Protein AF-A0A1J4N1D7-F1 (afdb_monomer_lite)

Structure (mmCIF, N/CA/C/O backbone):
data_AF-A0A1J4N1D7-F1
#
_entry.id   AF-A0A1J4N1D7-F1
#
loop_
_atom_site.group_PDB
_atom_site.id
_atom_site.type_symbol
_atom_site.label_atom_id
_atom_site.label_alt_id
_atom_site.label_comp_id
_atom_site.label_asym_id
_atom_site.label_entity_id
_atom_site.label_seq_id
_atom_site.pdbx_PDB_ins_code
_atom_site.Cartn_x
_atom_site.Cartn_y
_atom_site.Cartn_z
_atom_site.occupancy
_atom_site.B_iso_or_equiv
_atom_site.auth_seq_id
_atom_site.auth_comp_id
_atom_site.auth_asym_id
_atom_site.auth_atom_id
_atom_site.pdbx_PDB_model_num
ATOM 1 N N . MET A 1 1 ? 12.811 -16.992 -12.448 1.00 66.75 1 MET A N 1
ATOM 2 C CA . MET A 1 1 ? 13.893 -17.495 -13.329 1.00 66.75 1 MET A CA 1
ATOM 3 C C . MET A 1 1 ? 13.625 -17.249 -14.812 1.00 66.75 1 MET A C 1
ATOM 5 O O . MET A 1 1 ? 14.510 -16.724 -15.471 1.00 66.75 1 MET A O 1
ATOM 9 N N . VAL A 1 2 ? 12.419 -17.518 -15.330 1.00 75.69 2 VAL A N 1
ATOM 10 C CA . VAL A 1 2 ? 12.076 -17.307 -16.757 1.00 75.69 2 VAL A CA 1
ATOM 11 C C . VAL A 1 2 ? 12.254 -15.851 -17.220 1.00 75.69 2 VAL A C 1
ATOM 13 O O . VAL A 1 2 ? 12.829 -15.613 -18.274 1.00 75.69 2 VAL A O 1
ATOM 16 N N . VAL A 1 3 ? 11.849 -14.872 -16.402 1.00 74.12 3 VAL A N 1
ATOM 17 C CA . VAL A 1 3 ? 11.988 -13.435 -16.723 1.00 74.12 3 VAL A CA 1
ATOM 18 C C . VAL A 1 3 ? 13.456 -13.015 -16.859 1.00 74.12 3 VAL A C 1
ATOM 20 O O . VAL A 1 3 ? 13.817 -12.300 -17.787 1.00 74.12 3 VAL A O 1
ATOM 23 N N . VAL A 1 4 ? 14.321 -13.513 -15.972 1.00 75.25 4 VAL A N 1
ATOM 24 C CA . VAL A 1 4 ? 15.763 -13.214 -15.991 1.00 75.25 4 VAL A CA 1
ATOM 25 C C . VAL A 1 4 ? 16.426 -13.837 -17.221 1.00 75.25 4 VAL A C 1
ATOM 27 O O . VAL A 1 4 ? 17.208 -13.174 -17.895 1.00 75.25 4 VAL A O 1
ATOM 30 N N . ALA A 1 5 ? 16.070 -15.079 -17.562 1.00 77.62 5 ALA A N 1
ATOM 31 C CA . ALA A 1 5 ? 16.579 -15.749 -18.757 1.00 77.62 5 ALA A CA 1
ATOM 32 C C . ALA A 1 5 ? 16.125 -15.054 -20.056 1.00 77.62 5 ALA A C 1
ATOM 34 O O . ALA A 1 5 ? 16.936 -14.853 -20.956 1.00 77.62 5 ALA A O 1
ATOM 35 N N . GLY A 1 6 ? 14.859 -14.629 -20.133 1.00 79.25 6 GLY A N 1
ATOM 36 C CA . GLY A 1 6 ? 14.327 -13.886 -21.279 1.00 79.25 6 GLY A CA 1
ATOM 37 C C . GLY A 1 6 ? 15.016 -12.535 -21.487 1.00 79.25 6 GLY A C 1
ATOM 38 O O . GLY A 1 6 ? 15.346 -12.184 -22.618 1.00 79.25 6 GLY A O 1
ATOM 39 N N . LEU A 1 7 ? 15.314 -11.816 -20.399 1.00 75.69 7 LEU A N 1
ATOM 40 C CA . LEU A 1 7 ? 16.093 -10.580 -20.460 1.00 75.69 7 LEU A CA 1
ATOM 41 C C . LEU A 1 7 ? 17.523 -10.847 -20.957 1.00 75.69 7 LEU A C 1
ATOM 43 O O . LEU A 1 7 ? 17.989 -10.176 -21.867 1.00 75.69 7 LEU A O 1
ATOM 47 N N . LEU A 1 8 ? 18.215 -11.866 -20.444 1.00 77.88 8 LEU A N 1
ATOM 48 C CA . LEU A 1 8 ? 19.580 -12.175 -20.894 1.00 77.88 8 LEU A CA 1
ATOM 49 C C . LEU A 1 8 ? 19.655 -12.520 -22.390 1.00 77.88 8 LEU A C 1
ATOM 51 O O . LEU A 1 8 ? 20.559 -12.050 -23.080 1.00 77.88 8 LEU A O 1
ATOM 55 N N . ILE A 1 9 ? 18.689 -13.286 -22.905 1.00 80.06 9 ILE A N 1
ATOM 56 C CA . ILE A 1 9 ? 18.615 -13.631 -24.333 1.00 80.06 9 ILE A CA 1
ATOM 57 C C . ILE A 1 9 ? 18.351 -12.377 -25.176 1.00 80.06 9 ILE A C 1
ATOM 59 O O . ILE A 1 9 ? 19.027 -12.162 -26.179 1.00 80.06 9 ILE A O 1
ATOM 63 N N . ALA A 1 10 ? 17.420 -11.517 -24.759 1.00 77.19 10 ALA A N 1
ATOM 64 C CA . ALA A 1 10 ? 17.116 -10.280 -25.477 1.00 77.19 10 ALA A CA 1
ATOM 65 C C . ALA A 1 10 ? 18.285 -9.269 -25.454 1.00 77.19 10 ALA A C 1
ATOM 67 O O . ALA A 1 10 ? 18.543 -8.610 -26.465 1.00 77.19 10 ALA A O 1
ATOM 68 N N . GLY A 1 11 ? 19.062 -9.208 -24.367 1.00 76.38 11 GLY A N 1
ATOM 69 C CA . GLY A 1 11 ? 20.306 -8.433 -24.305 1.00 76.38 11 GLY A CA 1
ATOM 70 C C . GLY A 1 11 ? 21.380 -8.946 -25.271 1.00 76.38 11 GLY A C 1
ATOM 71 O O . GLY A 1 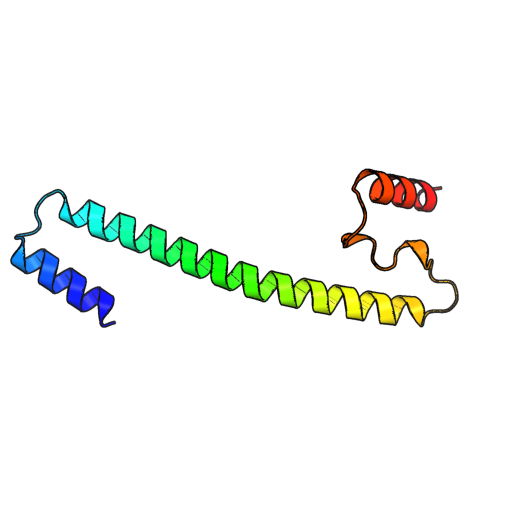11 ? 22.017 -8.154 -25.965 1.00 76.38 11 GLY A O 1
ATOM 72 N N . LEU A 1 12 ? 21.531 -10.270 -25.385 1.00 79.31 12 LEU A N 1
ATOM 73 C CA . LEU A 1 12 ? 22.491 -10.898 -26.298 1.00 79.31 12 LEU A CA 1
ATOM 74 C C . LEU A 1 12 ? 22.101 -10.709 -27.776 1.00 79.31 12 LEU A C 1
ATOM 76 O O . LEU A 1 12 ? 22.962 -10.418 -28.601 1.00 79.31 12 LEU A O 1
ATOM 80 N N . VAL A 1 13 ? 20.806 -10.806 -28.103 1.00 79.50 13 VAL A N 1
ATOM 81 C CA . VAL A 1 13 ? 20.274 -10.587 -29.466 1.00 79.50 13 VAL A CA 1
ATOM 82 C C . VAL A 1 13 ? 20.412 -9.127 -29.914 1.00 79.50 13 VAL A C 1
ATOM 84 O O . VAL A 1 13 ? 20.612 -8.862 -31.096 1.00 79.50 13 VAL A O 1
ATOM 87 N N . THR A 1 14 ? 20.347 -8.171 -28.984 1.00 76.50 14 THR A N 1
ATOM 88 C CA . THR A 1 14 ? 20.479 -6.730 -29.274 1.00 76.50 14 THR A CA 1
ATOM 89 C C . THR A 1 14 ? 21.909 -6.197 -29.127 1.00 76.50 14 THR A C 1
ATOM 91 O O . THR A 1 14 ? 22.110 -4.984 -29.174 1.00 76.50 14 THR A O 1
ATOM 94 N N . ALA A 1 15 ? 22.902 -7.081 -28.952 1.00 78.69 15 ALA A N 1
ATOM 95 C CA . ALA A 1 15 ? 24.309 -6.734 -28.727 1.00 78.69 15 ALA A CA 1
ATOM 96 C C . ALA A 1 15 ? 24.525 -5.723 -27.579 1.00 78.69 15 ALA A C 1
ATOM 98 O O . ALA A 1 15 ? 25.436 -4.899 -27.639 1.00 78.69 15 ALA A O 1
ATOM 99 N N . PHE A 1 16 ? 23.685 -5.778 -26.536 1.00 73.62 16 PHE A N 1
ATOM 100 C CA . PHE A 1 16 ? 23.711 -4.844 -25.403 1.00 73.62 16 PHE A CA 1
ATOM 101 C C . PHE A 1 16 ? 23.655 -3.368 -25.826 1.00 73.62 16 PHE A C 1
ATOM 103 O O . PHE A 1 16 ? 24.422 -2.530 -25.346 1.00 73.62 16 PHE A O 1
ATOM 110 N N . ALA A 1 17 ? 22.727 -3.034 -26.726 1.00 77.25 17 ALA A N 1
ATOM 111 C CA . ALA A 1 17 ? 22.484 -1.653 -27.125 1.00 77.25 17 ALA A CA 1
ATOM 112 C C . ALA A 1 17 ? 22.248 -0.730 -25.901 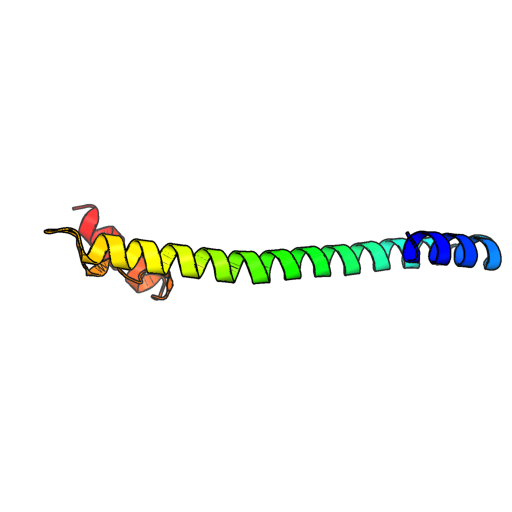1.00 77.25 17 ALA A C 1
ATOM 114 O O . ALA A 1 17 ? 21.657 -1.165 -24.913 1.00 77.25 17 ALA A O 1
ATOM 115 N N . PRO A 1 18 ? 22.629 0.561 -25.942 1.00 76.12 1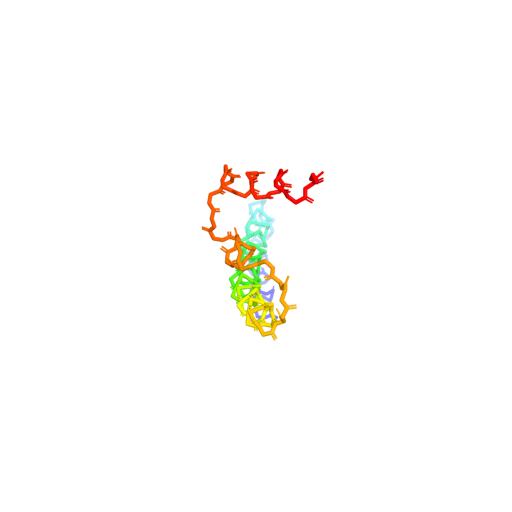8 PRO A N 1
ATOM 116 C CA . PRO A 1 18 ? 22.605 1.439 -24.762 1.00 76.12 18 PRO A CA 1
ATOM 117 C C . PRO A 1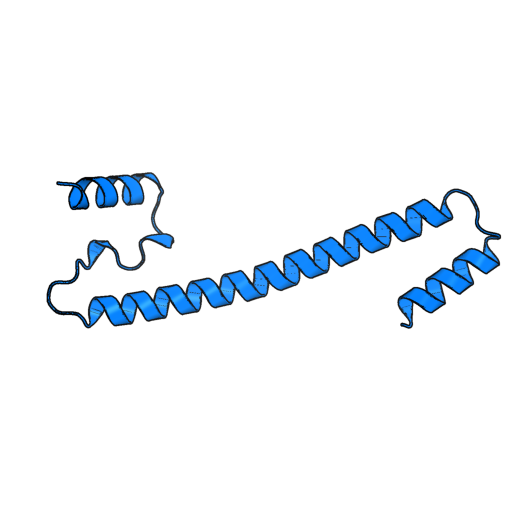 18 ? 21.248 1.560 -24.041 1.00 76.12 18 PRO A C 1
ATOM 119 O O . PRO A 1 18 ? 21.208 1.754 -22.828 1.00 76.12 18 PRO A O 1
ATOM 122 N N . TRP A 1 19 ? 20.131 1.410 -24.761 1.00 82.38 19 TRP A N 1
ATOM 123 C CA . TRP A 1 19 ? 18.765 1.469 -24.216 1.00 82.38 19 TRP A CA 1
ATOM 124 C C . TRP A 1 19 ? 18.337 0.189 -23.479 1.00 82.38 19 TRP A C 1
ATOM 126 O O . TRP A 1 19 ? 17.369 0.199 -22.716 1.00 82.38 19 TRP A O 1
ATOM 136 N N . TRP A 1 20 ? 19.065 -0.911 -23.676 1.00 82.06 20 TRP A N 1
ATOM 137 C CA . TRP A 1 20 ? 18.780 -2.204 -23.063 1.00 82.06 20 TRP A CA 1
ATOM 138 C C . TRP A 1 20 ? 18.830 -2.135 -21.531 1.00 82.06 20 TRP A C 1
ATOM 140 O O . TRP A 1 20 ? 17.937 -2.633 -20.845 1.00 82.06 20 TRP A O 1
ATOM 150 N N . HIS A 1 21 ? 19.835 -1.449 -20.977 1.00 81.81 21 HIS A N 1
ATOM 151 C CA . HIS A 1 21 ? 19.938 -1.256 -19.530 1.00 81.81 21 HIS A CA 1
ATOM 152 C C . HIS A 1 21 ? 18.737 -0.490 -18.964 1.00 81.81 21 HIS A C 1
ATOM 154 O O . HIS A 1 21 ? 18.210 -0.871 -17.920 1.00 81.81 21 HIS A O 1
ATOM 160 N N . SER A 1 22 ? 18.256 0.543 -19.664 1.00 86.94 22 SER A N 1
ATOM 161 C CA . SER A 1 22 ? 17.072 1.305 -19.249 1.00 86.94 22 SER A CA 1
ATOM 162 C C . SER A 1 22 ? 15.826 0.424 -19.158 1.00 86.94 22 SER A C 1
ATOM 164 O O . SER A 1 22 ? 15.051 0.571 -18.216 1.00 86.94 22 SER A O 1
ATOM 166 N N . LEU A 1 23 ? 15.661 -0.533 -20.078 1.00 85.81 23 LEU A N 1
ATOM 167 C CA . LEU A 1 23 ? 14.552 -1.488 -20.047 1.00 85.81 23 LEU A CA 1
ATOM 168 C C . LEU A 1 23 ? 14.608 -2.387 -18.802 1.00 85.81 23 LEU A C 1
ATOM 170 O O . LEU A 1 23 ? 13.593 -2.574 -18.127 1.00 85.81 23 LEU A O 1
ATOM 174 N N . VAL A 1 24 ? 15.790 -2.919 -18.477 1.00 85.44 24 VAL A N 1
ATOM 175 C CA . VAL A 1 24 ? 15.992 -3.776 -17.298 1.00 85.44 24 VAL A CA 1
ATOM 176 C C . VAL A 1 24 ? 15.711 -3.002 -16.009 1.00 85.44 24 VAL A C 1
ATOM 178 O O . VAL A 1 24 ? 14.944 -3.479 -15.171 1.00 85.44 24 VAL A O 1
ATOM 181 N N . TYR A 1 25 ? 16.273 -1.798 -15.864 1.00 87.56 25 TYR A N 1
ATOM 182 C CA . TYR A 1 25 ? 16.049 -0.969 -14.678 1.00 87.56 25 TYR A CA 1
ATOM 183 C C . TYR A 1 25 ? 14.578 -0.573 -14.521 1.00 87.56 25 TYR A C 1
ATOM 185 O O . TYR A 1 25 ? 14.018 -0.755 -13.441 1.00 87.56 25 TYR A O 1
ATOM 193 N N . ALA A 1 26 ? 13.923 -0.125 -15.597 1.00 92.25 26 ALA A N 1
ATOM 194 C CA . ALA A 1 26 ? 12.504 0.226 -15.568 1.00 92.25 26 ALA A CA 1
ATOM 195 C C . ALA A 1 26 ? 11.625 -0.973 -15.181 1.00 92.25 26 ALA A C 1
ATOM 197 O O . ALA A 1 26 ? 10.717 -0.843 -14.359 1.00 92.25 26 ALA A O 1
ATOM 198 N N . THR A 1 27 ? 11.931 -2.162 -15.708 1.00 90.06 27 THR A N 1
ATOM 199 C CA . THR A 1 27 ? 11.209 -3.394 -15.359 1.00 90.06 27 THR A CA 1
ATOM 200 C C . THR A 1 27 ? 11.381 -3.742 -13.881 1.00 90.06 27 THR A C 1
ATOM 202 O O . THR A 1 27 ? 10.402 -4.061 -13.207 1.00 90.06 27 THR A O 1
ATOM 205 N N . GLY A 1 28 ? 12.604 -3.639 -13.349 1.00 91.50 28 GLY A N 1
ATOM 206 C CA . GLY A 1 28 ? 12.875 -3.858 -11.928 1.00 91.50 28 GLY A CA 1
ATOM 207 C C . GLY A 1 28 ? 12.088 -2.901 -11.029 1.00 91.50 28 GLY A C 1
ATOM 208 O O . GLY A 1 28 ? 11.496 -3.335 -10.041 1.00 91.50 28 GLY A O 1
ATOM 209 N N . SER A 1 29 ? 12.006 -1.621 -11.406 1.00 94.88 29 SER A N 1
ATOM 210 C CA . SER A 1 29 ? 11.200 -0.630 -10.687 1.00 94.88 29 SER A CA 1
ATOM 211 C C . SER A 1 29 ? 9.712 -0.980 -10.688 1.00 94.88 29 SER A C 1
ATOM 213 O O . SER A 1 29 ? 9.087 -0.932 -9.632 1.00 94.88 29 SER A O 1
ATOM 215 N N . ILE A 1 30 ? 9.148 -1.397 -11.828 1.00 95.44 30 ILE A N 1
ATOM 216 C CA . ILE A 1 30 ? 7.739 -1.816 -11.911 1.00 95.44 30 ILE A CA 1
ATOM 217 C C . ILE A 1 30 ? 7.480 -3.028 -11.009 1.00 95.44 30 ILE A C 1
ATOM 219 O O . ILE A 1 30 ? 6.538 -3.013 -10.222 1.00 95.44 30 ILE A O 1
ATOM 223 N N . VAL A 1 31 ? 8.325 -4.062 -11.074 1.00 94.50 31 VAL A N 1
ATOM 224 C CA . VAL A 1 31 ? 8.179 -5.258 -10.224 1.00 94.50 31 VAL A CA 1
ATOM 225 C C . VAL A 1 31 ? 8.276 -4.895 -8.743 1.00 94.50 31 VAL A C 1
ATOM 227 O O . VAL A 1 31 ? 7.478 -5.381 -7.947 1.00 94.50 31 VAL A O 1
ATOM 230 N N . SER A 1 32 ? 9.204 -4.012 -8.370 1.00 96.38 32 SER A N 1
ATOM 231 C CA . SER A 1 32 ? 9.332 -3.522 -6.995 1.00 96.38 32 SER A CA 1
ATOM 232 C C . SER A 1 32 ? 8.060 -2.811 -6.519 1.00 96.38 32 SER A C 1
ATOM 234 O O . SER A 1 32 ? 7.557 -3.112 -5.437 1.00 96.38 32 SER A O 1
ATOM 236 N N . LEU A 1 33 ? 7.477 -1.939 -7.350 1.00 97.06 33 LEU A N 1
ATOM 237 C CA . LEU A 1 33 ? 6.201 -1.282 -7.047 1.00 97.06 33 LEU A CA 1
ATOM 238 C C . LEU A 1 33 ? 5.057 -2.288 -6.894 1.00 97.06 33 LEU A C 1
ATOM 240 O O . LEU A 1 33 ? 4.246 -2.147 -5.984 1.00 97.06 33 LEU A O 1
ATOM 244 N N . LEU A 1 34 ? 5.005 -3.323 -7.736 1.00 96.69 34 LEU A N 1
ATOM 245 C CA . LEU A 1 34 ? 4.004 -4.386 -7.616 1.00 96.69 34 LEU A CA 1
ATOM 246 C C . LEU A 1 34 ? 4.154 -5.164 -6.308 1.00 96.69 34 LEU A C 1
ATOM 248 O O . LEU A 1 34 ? 3.156 -5.449 -5.648 1.00 96.69 34 LEU A O 1
ATOM 252 N N . VAL A 1 35 ? 5.387 -5.485 -5.912 1.00 96.62 35 VAL A N 1
ATOM 253 C CA . VAL A 1 35 ? 5.663 -6.126 -4.620 1.00 96.62 35 VAL A CA 1
ATOM 254 C C . VAL A 1 35 ? 5.218 -5.220 -3.476 1.00 96.62 35 VAL A C 1
ATOM 256 O O . VAL A 1 35 ? 4.486 -5.676 -2.600 1.00 96.62 35 VAL A O 1
ATOM 259 N N . LEU A 1 36 ? 5.599 -3.941 -3.502 1.00 97.31 36 LEU A N 1
ATOM 260 C CA . LEU A 1 36 ? 5.207 -2.966 -2.489 1.00 97.31 36 LEU A CA 1
ATOM 261 C C . LEU A 1 36 ? 3.681 -2.854 -2.380 1.00 97.31 36 LEU A C 1
ATOM 263 O O . LEU A 1 36 ? 3.146 -2.948 -1.279 1.00 97.31 36 LEU A O 1
ATOM 267 N N . PHE A 1 37 ? 2.979 -2.740 -3.508 1.00 96.94 37 PHE A N 1
ATOM 268 C CA . PHE A 1 37 ? 1.519 -2.704 -3.558 1.00 96.94 37 PHE A CA 1
ATOM 269 C C . PHE A 1 37 ? 0.890 -3.994 -3.016 1.00 96.94 37 PHE A C 1
ATOM 271 O O . PHE A 1 37 ? -0.047 -3.947 -2.223 1.00 96.94 37 PHE A O 1
ATOM 278 N N . SER A 1 38 ? 1.419 -5.161 -3.394 1.00 95.56 38 SER A N 1
ATOM 279 C CA . SER A 1 38 ? 0.925 -6.457 -2.916 1.00 95.56 38 SER A CA 1
ATOM 280 C C . SER A 1 38 ? 1.093 -6.615 -1.402 1.00 95.56 38 SER A C 1
ATOM 282 O O . SER A 1 38 ? 0.199 -7.138 -0.725 1.00 95.56 38 SER A O 1
ATOM 284 N N . ILE A 1 39 ? 2.234 -6.167 -0.867 1.00 97.00 39 ILE A N 1
ATOM 285 C CA . ILE A 1 39 ? 2.494 -6.136 0.573 1.00 97.00 39 ILE A CA 1
ATOM 286 C C . ILE A 1 39 ? 1.511 -5.176 1.232 1.00 97.00 39 ILE A C 1
ATOM 288 O O . ILE A 1 39 ? 0.778 -5.599 2.115 1.00 97.00 39 ILE A O 1
ATOM 292 N N . GLN A 1 40 ? 1.412 -3.933 0.756 1.00 97.19 40 GLN A N 1
ATOM 293 C CA . GLN A 1 40 ? 0.491 -2.928 1.293 1.00 97.19 40 GLN A CA 1
ATOM 294 C C . GLN A 1 40 ? -0.958 -3.418 1.308 1.00 97.19 40 GLN A C 1
ATOM 296 O O . GLN A 1 40 ? -1.624 -3.286 2.328 1.00 97.19 40 GLN A O 1
ATOM 301 N N . HIS A 1 41 ? -1.437 -4.043 0.232 1.00 95.50 41 HIS A N 1
ATOM 302 C CA . HIS A 1 41 ? -2.789 -4.597 0.168 1.00 95.50 41 HIS A CA 1
ATOM 303 C C . HIS A 1 41 ? -3.025 -5.661 1.253 1.00 95.50 41 HIS A C 1
ATOM 305 O O . HIS A 1 41 ? -4.045 -5.649 1.945 1.00 95.50 41 HIS A O 1
ATOM 311 N N . THR A 1 42 ? -2.068 -6.573 1.435 1.00 95.69 42 THR A N 1
ATOM 312 C CA . THR A 1 42 ? -2.176 -7.644 2.436 1.00 95.69 42 THR A CA 1
ATOM 313 C C . THR A 1 42 ? -2.044 -7.099 3.855 1.00 95.69 42 THR A C 1
ATOM 315 O O . THR A 1 42 ? -2.860 -7.425 4.716 1.00 95.69 42 THR A O 1
ATOM 318 N N . THR A 1 43 ? -1.055 -6.238 4.092 1.00 96.00 43 THR A N 1
ATOM 319 C CA . THR A 1 43 ? -0.794 -5.604 5.383 1.00 96.00 43 THR A CA 1
ATOM 320 C C . THR A 1 43 ? -1.963 -4.727 5.808 1.00 96.00 43 THR A C 1
ATOM 322 O O . THR A 1 43 ? -2.413 -4.865 6.934 1.00 96.00 43 THR A O 1
ATOM 325 N N . ASN A 1 44 ? -2.534 -3.911 4.918 1.00 95.31 44 ASN A N 1
ATOM 326 C CA . ASN A 1 44 ? -3.689 -3.069 5.241 1.00 95.31 44 ASN A CA 1
ATOM 327 C C . ASN A 1 44 ? -4.883 -3.904 5.734 1.00 95.31 44 ASN A C 1
ATOM 329 O O . ASN A 1 44 ? -5.490 -3.607 6.763 1.00 95.31 44 ASN A O 1
ATOM 333 N N . ARG A 1 45 ? -5.171 -5.023 5.053 1.00 94.88 45 ARG A N 1
ATOM 334 C CA . ARG A 1 45 ? -6.215 -5.964 5.480 1.00 94.88 45 ARG A CA 1
ATOM 335 C C . ARG A 1 45 ? -5.896 -6.617 6.830 1.00 94.88 45 ARG A C 1
ATOM 337 O O . ARG A 1 45 ? -6.801 -6.798 7.642 1.00 94.88 45 ARG A O 1
ATOM 344 N N . GLN A 1 46 ? -4.640 -6.994 7.066 1.00 96.94 46 GLN A N 1
ATOM 345 C CA . GLN A 1 46 ? -4.211 -7.581 8.339 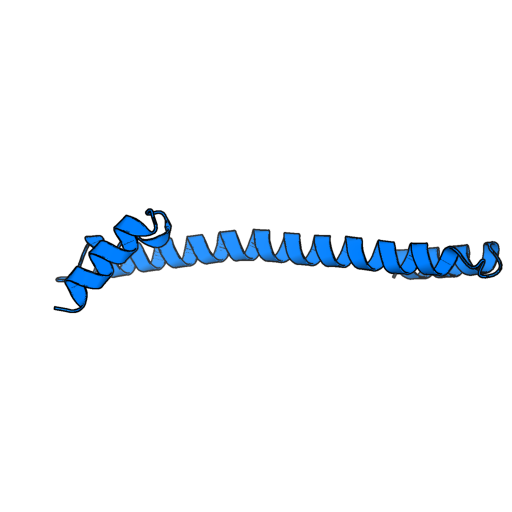1.00 96.94 46 GLN A CA 1
ATOM 346 C C . GLN A 1 46 ? -4.307 -6.576 9.492 1.00 96.94 46 GLN A C 1
ATOM 348 O O . GLN A 1 46 ? -4.842 -6.928 10.539 1.00 96.94 46 GLN A O 1
ATOM 353 N N . THR A 1 47 ? -3.868 -5.333 9.288 1.00 95.75 47 THR A N 1
ATOM 354 C CA . THR A 1 47 ? -3.964 -4.251 10.275 1.00 95.75 47 THR A CA 1
ATOM 355 C C . THR A 1 47 ? -5.412 -4.015 10.687 1.00 95.75 47 THR A C 1
ATOM 357 O O . THR A 1 47 ? -5.706 -4.048 11.877 1.00 95.75 47 THR A O 1
ATOM 360 N N . LYS A 1 48 ? -6.345 -3.899 9.729 1.00 94.12 48 LYS A N 1
ATOM 361 C CA . LYS A 1 48 ? -7.771 -3.716 10.051 1.00 94.12 48 LYS A CA 1
ATOM 362 C C . LYS A 1 48 ? -8.351 -4.890 10.847 1.00 94.12 48 LYS A C 1
ATOM 364 O O . LYS A 1 48 ? -9.122 -4.691 11.776 1.00 94.12 48 LYS A O 1
ATOM 369 N N . ALA A 1 49 ? -7.949 -6.123 10.536 1.00 95.31 49 ALA A N 1
ATOM 370 C CA . ALA A 1 49 ? -8.378 -7.293 11.302 1.00 95.31 49 ALA A CA 1
ATOM 371 C C . ALA A 1 49 ? -7.811 -7.321 12.734 1.00 95.31 49 ALA A C 1
ATOM 373 O O . ALA A 1 49 ? -8.443 -7.885 13.623 1.00 95.31 49 ALA A O 1
ATOM 374 N N . ILE A 1 50 ? -6.619 -6.758 12.955 1.00 95.56 50 ILE A N 1
ATOM 375 C CA . ILE A 1 50 ? -6.030 -6.611 14.291 1.00 95.56 50 ILE A CA 1
ATOM 376 C C . ILE A 1 50 ? -6.789 -5.548 15.089 1.00 95.56 50 ILE A C 1
ATOM 378 O O . ILE A 1 50 ? -7.142 -5.825 16.231 1.00 95.56 50 ILE A O 1
ATOM 382 N N . LEU A 1 51 ? -7.079 -4.390 14.486 1.00 94.06 51 LEU A N 1
ATOM 383 C CA . LEU A 1 51 ? -7.821 -3.302 15.133 1.00 94.06 51 LEU A CA 1
ATOM 384 C C . LEU A 1 51 ? -9.219 -3.759 15.564 1.00 94.06 51 LEU A C 1
ATOM 386 O O . LEU A 1 51 ? -9.527 -3.700 16.745 1.00 94.06 51 LEU A O 1
ATOM 390 N N . LEU A 1 52 ? -9.969 -4.418 14.675 1.00 93.50 52 LEU A N 1
ATOM 391 C CA . LEU A 1 52 ? -11.280 -4.991 15.013 1.00 93.50 52 LEU A CA 1
ATOM 392 C C . LEU A 1 52 ? -11.236 -6.009 16.164 1.00 93.50 52 LEU A C 1
ATOM 394 O O . LEU A 1 52 ? -12.173 -6.115 16.951 1.00 93.50 52 LEU A O 1
ATOM 398 N N . LYS A 1 53 ? -10.165 -6.805 16.261 1.00 94.25 53 LYS A N 1
ATOM 399 C CA . LYS A 1 53 ? -9.993 -7.741 17.383 1.00 94.25 53 LYS A CA 1
ATOM 400 C C . LYS A 1 53 ? -9.662 -7.010 18.678 1.00 94.25 53 LYS A C 1
ATOM 402 O O . LYS A 1 53 ? -10.096 -7.452 19.735 1.00 94.25 53 LYS A O 1
ATOM 407 N N . LEU A 1 54 ? -8.873 -5.940 18.601 1.00 93.88 54 LEU A N 1
ATOM 408 C CA . LEU A 1 54 ? -8.542 -5.111 19.753 1.00 93.88 54 LEU A CA 1
ATOM 409 C C . LEU A 1 54 ? -9.786 -4.385 20.267 1.00 93.88 54 LEU A C 1
ATOM 411 O O . LEU A 1 54 ? -10.030 -4.423 21.465 1.00 93.88 54 LEU A O 1
ATOM 415 N N . ASP A 1 55 ? -10.606 -3.843 19.371 1.00 92.75 55 ASP A N 1
ATOM 416 C CA . ASP A 1 55 ? -11.890 -3.223 19.696 1.00 92.75 55 ASP A CA 1
ATOM 417 C C . ASP A 1 55 ? -12.797 -4.175 20.483 1.00 92.75 55 ASP A C 1
ATOM 419 O O . ASP A 1 55 ? -13.283 -3.823 21.554 1.00 92.75 55 ASP A O 1
ATOM 423 N N . GLN A 1 56 ? -12.948 -5.422 20.020 1.00 90.06 56 GLN A N 1
ATOM 424 C CA . GLN A 1 56 ? -13.733 -6.435 20.740 1.00 90.06 56 GLN A CA 1
ATOM 425 C C . GLN A 1 56 ? -13.147 -6.796 22.109 1.00 90.06 56 GLN A C 1
ATOM 427 O O . GLN A 1 56 ? -13.889 -7.097 23.043 1.00 90.06 56 GLN A O 1
ATOM 432 N N . LEU A 1 57 ? -11.818 -6.802 22.242 1.00 91.00 57 LEU A N 1
ATOM 433 C CA . LEU A 1 57 ? -11.173 -7.033 23.534 1.00 91.00 57 LEU A CA 1
ATOM 434 C C . LEU A 1 57 ? -11.410 -5.862 24.491 1.00 91.00 57 LEU A C 1
ATOM 436 O O . LEU A 1 57 ? -11.641 -6.107 25.669 1.00 91.00 57 LEU A O 1
ATOM 440 N N . VAL A 1 58 ? -11.371 -4.620 24.001 1.00 88.88 58 VAL A N 1
ATOM 441 C CA . VAL A 1 58 ? -11.626 -3.405 24.790 1.00 88.88 58 VAL A CA 1
ATOM 442 C C . VAL A 1 58 ? -13.093 -3.333 25.221 1.00 88.88 58 VAL A C 1
ATOM 444 O O . VAL A 1 58 ? -13.355 -3.066 26.389 1.00 88.88 58 VAL A O 1
ATOM 447 N N . GLU A 1 59 ? -14.037 -3.665 24.335 1.00 88.31 59 GLU A N 1
ATOM 448 C CA . GLU A 1 59 ? -15.476 -3.716 24.645 1.00 88.31 59 GLU A CA 1
ATOM 449 C C . GLU A 1 59 ? -15.802 -4.712 25.775 1.00 88.31 59 GLU A C 1
ATOM 451 O O . GLU A 1 59 ? -16.718 -4.497 26.567 1.00 88.31 59 GLU A O 1
ATOM 456 N N . GLY A 1 60 ? -15.031 -5.798 25.887 1.00 87.06 60 GLY A N 1
ATOM 457 C CA . GLY A 1 60 ? -15.192 -6.805 26.938 1.00 87.06 60 GLY A CA 1
ATOM 458 C C . GLY A 1 60 ? -14.570 -6.448 28.295 1.00 87.06 60 GLY A C 1
ATOM 459 O O . GLY A 1 60 ? -14.728 -7.220 29.242 1.00 87.06 60 GLY A O 1
ATOM 460 N N . VAL A 1 61 ? -13.843 -5.331 28.411 1.00 90.31 61 VAL A N 1
ATOM 461 C CA . VAL A 1 61 ? -13.160 -4.917 29.648 1.00 90.31 61 VAL A CA 1
ATOM 462 C C . VAL A 1 61 ? -14.026 -3.922 30.425 1.00 90.31 61 VAL A C 1
ATOM 464 O O . VAL A 1 61 ? -14.276 -2.806 29.975 1.00 90.31 61 VAL A O 1
ATOM 467 N N . GLU A 1 62 ? -14.451 -4.296 31.636 1.00 79.88 62 GLU A N 1
ATOM 468 C CA . GLU A 1 62 ? -15.205 -3.400 32.523 1.00 79.88 62 GLU A CA 1
ATOM 469 C C . GLU A 1 62 ? -14.395 -2.135 32.861 1.00 79.88 62 GLU A C 1
ATOM 471 O O . GLU A 1 62 ? -13.290 -2.207 33.401 1.00 79.88 62 GLU A O 1
ATOM 476 N N . GLY A 1 63 ? -14.963 -0.964 32.556 1.00 77.81 63 GLY A N 1
ATOM 477 C CA . GLY A 1 63 ? -14.339 0.339 32.809 1.00 77.81 63 GLY A CA 1
ATOM 478 C C . GLY A 1 63 ? -13.409 0.842 31.701 1.00 77.81 63 GLY A C 1
ATOM 479 O O . GLY A 1 63 ? -12.803 1.900 31.872 1.00 77.81 63 GLY A O 1
ATOM 480 N N . ALA A 1 64 ? -13.294 0.127 30.577 1.00 80.44 64 ALA A N 1
ATOM 481 C CA . ALA A 1 64 ? -12.628 0.653 29.393 1.00 80.44 64 ALA A CA 1
ATOM 482 C C . ALA A 1 64 ? -13.457 1.772 28.738 1.00 80.44 64 ALA A C 1
ATOM 484 O O . ALA A 1 64 ? -14.689 1.734 28.733 1.00 80.44 64 ALA A O 1
ATOM 485 N N . ASP A 1 65 ? -12.775 2.784 28.196 1.00 79.44 65 ASP A N 1
ATOM 486 C CA . ASP A 1 65 ? -13.442 3.883 27.502 1.00 79.44 65 ASP A CA 1
ATOM 487 C C . ASP A 1 65 ? -13.876 3.431 26.103 1.00 79.44 65 ASP A C 1
ATOM 489 O O . ASP A 1 65 ? -13.051 3.212 25.220 1.00 79.44 65 ASP A O 1
ATOM 493 N N . ASN A 1 66 ? -15.181 3.295 25.888 1.00 83.00 66 ASN A N 1
ATOM 494 C CA . ASN A 1 66 ? -15.726 2.897 24.591 1.00 83.00 66 ASN A CA 1
ATOM 495 C C . ASN A 1 66 ? -15.483 3.950 23.494 1.00 83.00 66 ASN A C 1
ATOM 497 O O . ASN A 1 66 ? -15.659 3.648 22.316 1.00 83.00 66 ASN A O 1
ATOM 501 N N . ASP A 1 67 ? -15.088 5.178 23.849 1.00 80.25 67 ASP A N 1
ATOM 502 C CA . ASP A 1 67 ? -14.817 6.238 22.877 1.00 80.25 67 ASP A CA 1
ATOM 503 C C . ASP A 1 67 ? -13.522 5.989 22.080 1.00 80.25 67 ASP A C 1
ATOM 505 O O . ASP A 1 67 ? -13.371 6.529 20.984 1.00 80.25 67 ASP A O 1
ATOM 509 N N . VAL A 1 68 ? -12.621 5.121 22.574 1.00 81.94 68 VAL A N 1
ATOM 510 C CA . VAL A 1 68 ? -11.395 4.725 21.850 1.00 81.94 68 VAL A CA 1
ATOM 511 C C . VAL A 1 68 ? -11.619 3.627 20.803 1.00 81.94 68 VAL A C 1
ATOM 513 O O . VAL A 1 68 ? -10.730 3.375 19.990 1.00 81.94 68 VAL A O 1
ATOM 516 N N . ILE A 1 69 ? -12.790 2.985 20.799 1.00 86.69 69 ILE A N 1
ATOM 517 C CA . ILE A 1 69 ? -13.134 1.924 19.845 1.00 86.69 69 ILE A CA 1
ATOM 518 C C . ILE A 1 69 ? -13.373 2.522 18.454 1.00 86.69 69 ILE A C 1
ATOM 520 O O . ILE A 1 69 ? -14.116 3.501 18.301 1.00 86.69 69 ILE A O 1
ATOM 52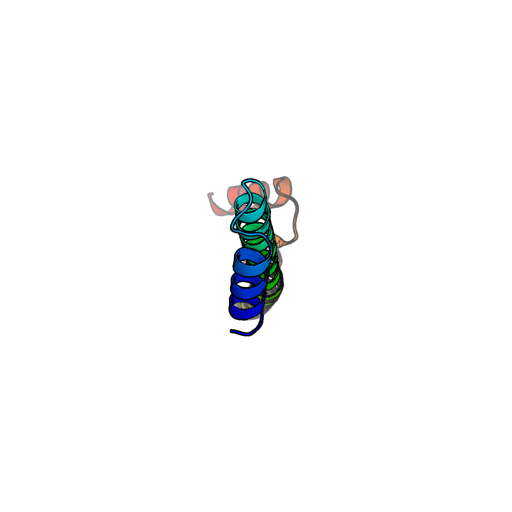4 N N . GLY A 1 70 ? -12.749 1.926 17.432 1.00 86.38 70 GLY A N 1
ATOM 525 C CA . GLY A 1 70 ? -12.846 2.384 16.042 1.00 86.38 70 GLY A CA 1
ATOM 526 C C . GLY A 1 70 ? -12.257 3.780 15.804 1.00 86.38 70 GLY A C 1
ATOM 527 O O . GLY A 1 70 ? -12.652 4.478 14.866 1.00 86.38 70 GLY A O 1
ATOM 528 N N . MET A 1 71 ? -11.355 4.232 16.680 1.00 87.38 71 MET A N 1
ATOM 529 C CA . MET A 1 71 ? -10.725 5.551 16.598 1.00 87.38 71 MET A CA 1
ATOM 530 C C . MET A 1 71 ? -9.897 5.721 15.312 1.00 87.38 71 MET A C 1
ATOM 532 O O . MET A 1 71 ? -9.777 6.841 14.820 1.00 87.38 71 MET A O 1
ATOM 536 N N . GLU A 1 72 ? -9.364 4.641 14.728 1.00 86.12 72 GLU A N 1
ATOM 537 C CA . GLU A 1 72 ? -8.562 4.680 13.497 1.00 86.12 72 GLU A CA 1
ATOM 538 C C . GLU A 1 72 ? -9.333 5.161 12.264 1.00 86.12 72 GLU A C 1
ATOM 540 O O . GLU A 1 72 ? -8.717 5.684 11.336 1.00 86.12 72 GLU A O 1
ATOM 545 N N . ASP A 1 73 ? -10.655 4.963 12.251 1.00 87.81 73 ASP A N 1
ATOM 546 C CA . ASP A 1 73 ? -11.532 5.303 11.128 1.00 87.81 73 ASP A CA 1
ATOM 547 C C . ASP A 1 73 ? -12.148 6.718 11.318 1.00 87.81 73 ASP A C 1
ATOM 549 O O . ASP A 1 73 ? -12.829 7.213 10.417 1.00 87.81 73 ASP A O 1
ATOM 553 N N . ARG A 1 74 ? -11.913 7.386 12.468 1.00 87.94 74 ARG A N 1
ATOM 554 C CA . ARG A 1 74 ? -12.376 8.762 12.760 1.00 87.94 74 ARG A CA 1
ATOM 555 C C . ARG A 1 74 ? -11.443 9.830 12.177 1.00 87.94 74 ARG A C 1
ATOM 557 O O . ARG A 1 74 ? -10.275 9.564 11.896 1.00 87.94 74 ARG A O 1
ATOM 564 N N . ASP A 1 75 ? -11.962 11.050 12.025 1.00 88.81 75 ASP A N 1
ATOM 565 C CA . ASP A 1 75 ? -11.179 12.194 11.547 1.00 88.81 75 ASP A CA 1
ATOM 566 C C . ASP A 1 75 ? -10.058 12.567 12.537 1.00 88.81 75 ASP A C 1
ATOM 568 O O . ASP A 1 75 ? -10.151 12.308 13.740 1.00 88.81 75 ASP A O 1
ATOM 572 N N . LEU A 1 76 ? -8.992 13.193 12.036 1.00 86.44 76 LEU A N 1
ATOM 573 C CA . LEU A 1 76 ? -7.849 13.625 12.842 1.00 86.44 76 LEU A CA 1
ATOM 574 C C . LEU A 1 76 ? -8.270 14.593 13.957 1.00 86.44 76 LEU A C 1
ATOM 576 O O . LEU A 1 76 ? -7.735 14.511 15.063 1.00 86.44 76 LEU A O 1
ATOM 580 N N . GLU A 1 77 ? -9.240 15.473 13.693 1.00 84.94 77 GLU A N 1
ATOM 581 C CA . GLU A 1 77 ? -9.732 16.435 14.688 1.00 84.94 77 GLU A CA 1
ATOM 582 C C . GLU A 1 77 ? -10.472 15.739 15.847 1.00 84.94 77 GLU A C 1
ATOM 584 O O . GLU A 1 77 ? -10.315 16.113 17.014 1.00 84.94 77 GLU A O 1
ATOM 589 N N . ASP A 1 78 ? -11.213 14.668 15.550 1.00 81.25 78 ASP A N 1
ATOM 590 C CA . ASP A 1 78 ? -11.874 13.835 16.560 1.00 81.25 78 ASP A CA 1
ATOM 591 C C . ASP A 1 78 ? -10.851 13.023 17.365 1.00 81.25 78 ASP A C 1
ATOM 593 O O . ASP A 1 78 ? -10.950 12.911 18.592 1.00 81.25 78 ASP A O 1
ATOM 597 N N . GLN A 1 79 ? -9.826 12.491 16.691 1.00 84.31 79 GLN A N 1
ATOM 598 C CA . GLN A 1 79 ? -8.737 11.764 17.342 1.00 84.31 79 GLN A CA 1
ATOM 599 C C . GLN A 1 79 ? -7.975 12.651 18.342 1.00 84.31 79 GLN A C 1
ATOM 601 O O . GLN A 1 79 ? -7.638 12.214 19.449 1.00 84.31 79 GLN A O 1
ATOM 606 N N . GLU A 1 80 ? -7.720 13.908 17.978 1.00 82.94 80 GLU A N 1
ATOM 607 C CA . GLU A 1 80 ? -7.031 14.875 18.833 1.00 82.94 80 GLU A CA 1
ATOM 608 C C . GLU A 1 80 ? -7.885 15.278 20.049 1.00 82.94 80 GLU A C 1
ATOM 610 O O . GLU A 1 80 ? -7.376 15.313 21.175 1.00 82.94 80 GLU A O 1
ATOM 615 N N . HIS A 1 81 ? -9.199 15.462 19.876 1.00 81.88 81 HIS A N 1
ATOM 616 C CA . HIS A 1 81 ? -10.125 15.735 20.983 1.00 81.88 81 HIS A CA 1
ATOM 617 C C . HIS A 1 81 ? -10.150 14.624 22.044 1.00 81.88 81 HIS A C 1
ATOM 619 O O . HIS A 1 81 ? -10.100 14.915 23.246 1.00 81.88 81 HIS A O 1
ATOM 625 N N . ILE A 1 82 ? -10.202 13.356 21.627 1.00 79.81 82 ILE A N 1
ATOM 626 C CA . ILE A 1 82 ? -10.204 12.204 22.548 1.00 79.81 82 ILE A CA 1
ATOM 627 C C . ILE A 1 82 ? -8.868 12.124 23.293 1.00 79.81 82 ILE A C 1
ATOM 629 O O . ILE A 1 82 ? -8.834 11.978 24.519 1.00 79.81 82 ILE A O 1
ATOM 633 N N . ARG A 1 83 ? -7.752 12.325 22.579 1.00 79.69 83 ARG A N 1
ATOM 634 C CA . ARG A 1 83 ? -6.412 12.364 23.180 1.00 79.69 83 ARG A CA 1
ATOM 635 C C . ARG A 1 83 ? -6.297 13.441 24.261 1.00 79.69 83 ARG A C 1
ATOM 637 O O . ARG A 1 83 ? -5.705 13.186 25.309 1.00 79.69 83 ARG A O 1
ATOM 644 N N . HIS A 1 84 ? -6.885 14.618 24.046 1.00 81.38 84 HIS A N 1
ATOM 645 C CA . HIS A 1 84 ? -6.896 15.696 25.036 1.00 81.38 84 HIS A CA 1
ATOM 646 C C . HIS A 1 84 ? -7.752 15.397 26.273 1.00 81.38 84 HIS A C 1
ATOM 648 O O . HIS A 1 84 ? -7.426 15.884 27.357 1.00 81.38 84 HIS A O 1
ATOM 654 N N . ARG A 1 85 ? -8.819 14.598 26.144 1.00 79.31 85 ARG A N 1
ATOM 655 C CA . ARG A 1 85 ? -9.659 14.188 27.280 1.00 79.31 85 ARG A CA 1
ATOM 656 C C . ARG A 1 85 ? -8.926 13.229 28.221 1.00 79.31 85 ARG A C 1
ATOM 658 O O . ARG A 1 85 ? -9.030 13.398 29.428 1.00 79.31 85 ARG A O 1
ATOM 665 N N . HIS A 1 86 ? -8.157 12.282 27.682 1.00 72.00 86 HIS A N 1
ATOM 666 C CA . HIS A 1 86 ? -7.417 11.286 28.475 1.00 72.00 86 HIS A CA 1
ATOM 667 C C . HIS A 1 86 ? -6.130 11.804 29.133 1.00 72.00 86 HIS A C 1
ATOM 669 O O . HIS A 1 86 ? -5.578 11.138 30.004 1.00 72.00 86 HIS A O 1
ATOM 675 N N . GLN A 1 87 ? -5.615 12.961 28.711 1.00 73.56 87 GLN A N 1
ATOM 676 C CA . GLN A 1 87 ? -4.416 13.573 29.300 1.00 73.56 87 GLN A CA 1
ATOM 677 C C . GLN A 1 87 ? -4.708 14.492 30.502 1.00 73.56 87 GLN A C 1
ATOM 679 O O . GLN A 1 87 ? -3.783 15.135 31.002 1.00 73.56 87 GLN A O 1
ATOM 684 N N . ARG A 1 88 ? -5.963 14.582 30.954 1.00 54.72 88 ARG A N 1
ATOM 685 C CA . ARG A 1 88 ? -6.388 15.343 32.139 1.00 54.72 88 ARG A CA 1
ATOM 686 C C . ARG A 1 88 ? -6.734 14.411 33.288 1.00 54.72 88 ARG A C 1
ATOM 688 O O . ARG A 1 88 ? -6.441 14.811 34.435 1.00 54.72 88 ARG A O 1
#

Sequence (88 aa):
MVVVAGLLIAGLVTAFAPWWHSLVYATGSIVSLLVLFSIQHTTNRQTKAILLKLDQLVEGVEGADNDVIGMEDRDLEDQEHIRHRHQR

pLDDT: mean 85.84, std 8.44, range [54.72, 97.31]

Secondary structure (DSSP, 8-state):
-HHHHHHHHHHHHTTT-HHHHHHHHHHHHHHHHHHHHHHHHHHHHHHHHHHHHHHHHHHTSTT--GGGTTGGGS-HHHHHHHHHHHT-

Radius of gyration: 24.63 Å; chains: 1; bounding box: 40×34×62 Å

Foldseek 3Di:
DVVVVVLVVVCVVVVNPVCSVVVVVVVVVVVVVVVVVVCCVVVVVVVVVVLVVVLVVQVPDPPRDNLCRPLVVDDPVSVVVVVVVVVD

InterPro domains:
  IPR007251 Low affinity iron permease, Fet4 [PF04120] (2-87)

Organism: NCBI:txid1844